Protein AF-A0A840A3R9-F1 (afdb_monomer)

Secondary structure (DSSP, 8-state):
---PPP----EEEEEEEE-BTTTTB-SS-EEEEEESSHHHHHHHHHHHHHHS-TTEEEEEEEE--

Organism: NCBI:txid98513

Foldseek 3Di:
DDDDPPPPQKWKKKWKAQQDPVVRDHPDIDIDDRDRDDVVSVVVQVVVCVPDDVRMHIDIDIDDD

Mean predicted aligned error: 6.95 Å

Solvent-accessible surface area (backbone atoms only — not comparable to full-atom values): 3953 Å² total; per-residue (Å²): 135,84,79,75,75,81,81,76,73,62,32,22,29,29,42,26,34,50,70,36,84,94,75,76,44,55,90,68,62,47,79,47,72,77,27,85,42,65,67,62,25,47,50,54,25,49,57,53,42,75,74,46,60,91,68,38,47,47,43,73,45,77,52,69,137

Sequence (65 aa):
MSKQPPVVAERYWVLGGRWDEAEDYLPWPRVYGPYRDYLTARASAGDLNDAEDPRVRYLVVVDVP

pLDDT: mean 85.5, std 13.17, range [50.03, 97.81]

Radius of gyration: 15.21 Å; Cα contacts (8 Å, |Δi|>4): 105; chains: 1; bounding box: 34×38×41 Å

Structure (mmCIF, N/CA/C/O backbone):
data_AF-A0A840A3R9-F1
#
_entry.id   AF-A0A840A3R9-F1
#
loop_
_atom_site.group_PDB
_atom_site.id
_atom_site.type_symbol
_atom_site.label_atom_id
_atom_site.label_alt_id
_atom_site.label_comp_id
_atom_site.label_asym_id
_atom_site.label_entity_id
_atom_site.label_seq_id
_atom_site.pdbx_PDB_ins_code
_atom_site.Cartn_x
_atom_site.Cartn_y
_atom_site.Cartn_z
_atom_site.occupancy
_atom_site.B_iso_or_equiv
_atom_site.auth_seq_id
_atom_site.auth_comp_id
_atom_site.auth_asym_id
_atom_site.auth_atom_id
_atom_site.pdbx_PDB_model_num
ATOM 1 N N . MET A 1 1 ? 23.755 -28.767 -23.317 1.00 50.03 1 MET A N 1
ATOM 2 C CA . MET A 1 1 ? 22.838 -27.606 -23.327 1.00 50.03 1 MET A CA 1
ATOM 3 C C . MET A 1 1 ? 22.316 -27.419 -21.912 1.00 50.03 1 MET A C 1
ATOM 5 O O . MET A 1 1 ? 21.451 -28.177 -21.493 1.00 50.03 1 MET A O 1
ATOM 9 N N . SER A 1 2 ? 22.892 -26.494 -21.147 1.00 52.75 2 SER A N 1
ATOM 10 C CA . SER A 1 2 ? 22.428 -26.210 -19.786 1.00 52.75 2 S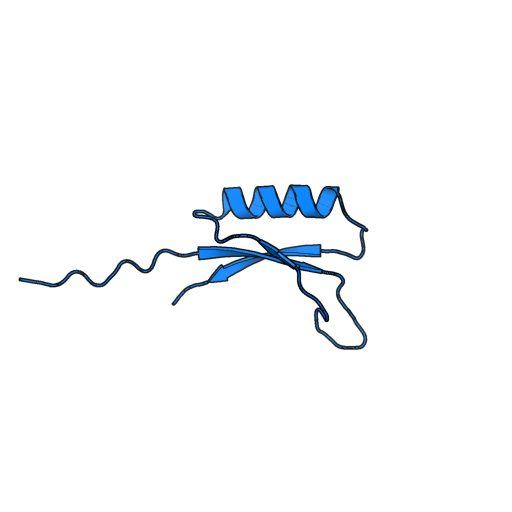ER A CA 1
ATOM 11 C C . SER A 1 2 ? 21.171 -25.350 -19.876 1.00 52.75 2 SER A C 1
ATOM 13 O O . SER A 1 2 ? 21.227 -24.240 -20.399 1.00 52.75 2 SER A O 1
ATOM 15 N N . LYS A 1 3 ? 20.027 -25.873 -19.423 1.00 56.62 3 LYS A N 1
ATOM 16 C CA . LYS A 1 3 ? 18.815 -25.068 -19.249 1.00 56.62 3 LYS A CA 1
ATOM 17 C C . LYS A 1 3 ? 19.079 -24.114 -18.089 1.00 56.62 3 LYS A C 1
ATOM 19 O O . LYS A 1 3 ? 19.223 -24.559 -16.954 1.00 56.62 3 LYS A O 1
ATOM 24 N N . GLN A 1 4 ? 19.205 -22.828 -18.390 1.00 50.03 4 GLN A N 1
ATOM 25 C CA . GLN A 1 4 ? 19.249 -21.790 -17.370 1.00 50.03 4 GLN A CA 1
ATOM 26 C C . GLN A 1 4 ? 17.925 -21.862 -16.588 1.00 50.03 4 GLN A C 1
ATOM 28 O O . GLN A 1 4 ? 16.869 -21.915 -17.228 1.00 50.03 4 GLN A O 1
ATOM 33 N N . PRO A 1 5 ? 17.952 -21.964 -15.246 1.00 56.06 5 PRO A N 1
ATOM 34 C CA . PRO A 1 5 ? 16.723 -21.987 -14.467 1.00 56.06 5 PRO A CA 1
ATOM 35 C C . PRO A 1 5 ? 15.939 -20.696 -14.743 1.00 56.06 5 PRO A C 1
ATOM 37 O O . PRO A 1 5 ? 16.563 -19.655 -14.981 1.00 56.06 5 PRO A O 1
ATOM 40 N N . PRO A 1 6 ? 14.596 -20.748 -14.773 1.00 58.50 6 PRO A N 1
ATOM 41 C CA . PRO A 1 6 ? 13.801 -19.548 -14.967 1.00 58.50 6 PRO A CA 1
ATOM 42 C C . PRO A 1 6 ? 14.191 -1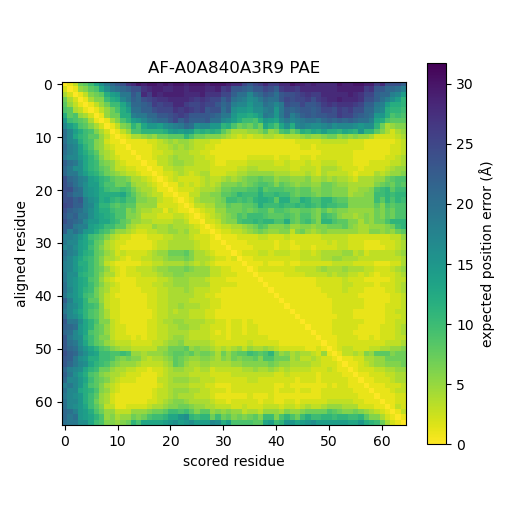8.539 -13.887 1.00 58.50 6 PRO A C 1
ATOM 44 O O . PRO A 1 6 ? 14.142 -18.851 -12.699 1.00 58.50 6 PRO A O 1
ATOM 47 N N . VAL A 1 7 ? 14.616 -17.346 -14.308 1.00 61.22 7 VAL A N 1
ATOM 48 C CA . VAL A 1 7 ? 14.750 -16.209 -13.399 1.00 61.22 7 VAL A CA 1
ATOM 49 C C . VAL A 1 7 ? 13.345 -15.942 -12.895 1.00 61.22 7 VAL A C 1
ATOM 51 O O . VAL A 1 7 ? 12.501 -15.442 -13.641 1.00 61.22 7 VAL A O 1
ATOM 54 N N . VAL A 1 8 ? 13.057 -16.351 -11.667 1.00 61.41 8 VAL A N 1
ATOM 55 C CA . VAL A 1 8 ? 11.792 -15.983 -11.060 1.00 61.41 8 VAL A CA 1
ATOM 56 C C . VAL A 1 8 ? 11.927 -14.521 -10.676 1.00 61.41 8 VAL A C 1
ATOM 58 O O . VAL A 1 8 ? 12.674 -14.172 -9.768 1.00 61.41 8 VAL A O 1
ATOM 61 N N . ALA A 1 9 ? 11.300 -13.653 -11.464 1.00 64.50 9 ALA A N 1
ATOM 62 C CA . ALA A 1 9 ? 11.311 -12.228 -11.191 1.00 64.50 9 ALA A CA 1
ATOM 63 C C . ALA A 1 9 ? 10.544 -11.974 -9.890 1.00 64.50 9 ALA A C 1
ATOM 65 O O . ALA A 1 9 ? 9.384 -12.376 -9.785 1.00 64.50 9 ALA A O 1
ATOM 66 N N . GLU A 1 10 ? 11.189 -11.307 -8.932 1.00 80.19 10 GLU A N 1
ATOM 67 C CA . GLU A 1 10 ? 10.521 -10.763 -7.751 1.00 80.19 10 GLU A CA 1
ATOM 68 C C . GLU A 1 10 ? 9.328 -9.914 -8.200 1.00 80.19 10 GLU A C 1
ATOM 70 O O . GLU A 1 10 ? 9.448 -9.065 -9.092 1.00 80.19 10 GLU A O 1
ATOM 75 N N . ARG A 1 11 ? 8.161 -10.159 -7.603 1.00 89.94 11 ARG A N 1
ATOM 76 C CA . ARG A 1 11 ? 6.956 -9.370 -7.862 1.00 89.94 11 ARG A CA 1
ATOM 77 C C . ARG A 1 11 ? 6.632 -8.554 -6.632 1.00 89.94 11 ARG A C 1
ATOM 79 O O . ARG A 1 11 ? 6.529 -9.087 -5.533 1.00 89.94 11 ARG A O 1
ATOM 86 N N . TYR A 1 12 ? 6.430 -7.263 -6.834 1.00 94.56 12 TYR A N 1
ATOM 87 C CA . TYR A 1 12 ? 6.071 -6.355 -5.758 1.00 94.56 12 TYR A CA 1
ATOM 88 C C . TYR A 1 12 ? 4.571 -6.101 -5.811 1.00 94.56 12 TYR A C 1
ATOM 90 O O . TYR A 1 12 ? 4.032 -5.765 -6.859 1.00 94.56 12 TYR A O 1
ATOM 98 N N . TRP A 1 13 ? 3.886 -6.245 -4.692 1.00 95.94 13 TRP A N 1
ATOM 99 C CA . TRP A 1 13 ? 2.457 -5.993 -4.550 1.00 95.94 13 TRP A CA 1
ATOM 100 C C . TRP A 1 13 ? 2.249 -4.892 -3.524 1.00 95.94 13 TRP A C 1
ATOM 102 O O . TRP A 1 13 ? 3.056 -4.736 -2.612 1.00 95.94 13 TRP A O 1
ATOM 112 N N . VAL A 1 14 ? 1.162 -4.142 -3.648 1.00 96.31 14 VAL A N 1
ATOM 113 C CA . VAL A 1 14 ? 0.706 -3.232 -2.599 1.00 96.31 14 VAL A CA 1
ATOM 114 C C . VAL A 1 14 ? -0.576 -3.799 -2.019 1.00 96.31 1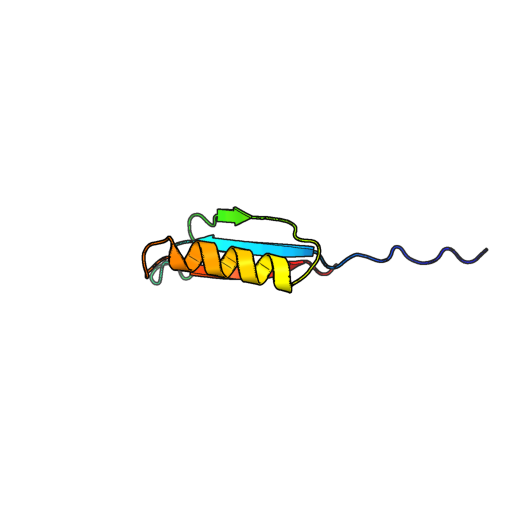4 VAL A C 1
ATOM 116 O O . VAL A 1 14 ? -1.568 -3.971 -2.725 1.00 96.31 14 VAL A O 1
ATOM 119 N N . LEU A 1 15 ? -0.530 -4.109 -0.731 1.00 94.75 15 LEU A N 1
ATOM 120 C CA . LEU A 1 15 ? -1.636 -4.651 0.041 1.00 94.75 15 LEU A CA 1
ATOM 121 C C . LEU A 1 15 ? -2.035 -3.621 1.083 1.00 94.75 15 LEU A C 1
ATOM 123 O O . LEU A 1 15 ? -1.175 -3.092 1.786 1.00 94.75 15 LEU A O 1
ATOM 127 N N . GLY A 1 16 ? -3.323 -3.331 1.204 1.00 92.81 16 GLY A N 1
ATOM 128 C CA . GLY A 1 16 ? -3.762 -2.411 2.240 1.00 92.81 16 GLY A CA 1
ATOM 129 C C . GLY A 1 16 ? -5.224 -2.496 2.593 1.00 92.81 16 GLY A C 1
ATOM 130 O O . GLY A 1 16 ? -6.036 -3.097 1.897 1.00 92.81 16 GLY A O 1
ATOM 131 N N . GLY A 1 17 ? -5.550 -1.898 3.722 1.00 92.31 17 GLY A N 1
ATOM 132 C CA . GLY A 1 17 ? -6.875 -1.929 4.308 1.00 92.31 17 GLY A CA 1
ATOM 133 C C . GLY A 1 17 ? -6.837 -1.356 5.714 1.00 92.31 17 GLY A C 1
ATOM 134 O O . GLY A 1 17 ? -5.796 -0.900 6.194 1.00 92.31 17 GLY A O 1
ATOM 135 N N . ARG A 1 18 ? -7.991 -1.360 6.373 1.00 90.56 18 ARG A N 1
ATOM 136 C CA . ARG A 1 18 ? -8.080 -0.996 7.783 1.00 90.56 18 ARG A CA 1
ATOM 137 C C . ARG A 1 18 ? -7.715 -2.210 8.628 1.00 90.56 18 ARG A C 1
ATOM 139 O O . ARG A 1 18 ? -8.400 -3.225 8.527 1.00 90.56 18 ARG A O 1
ATOM 146 N N . TRP A 1 19 ? -6.663 -2.085 9.437 1.00 83.50 19 TRP A N 1
ATOM 147 C CA . TRP A 1 19 ? -6.311 -3.102 10.426 1.00 83.50 19 TRP A CA 1
ATOM 148 C C . TRP A 1 19 ? -7.442 -3.234 11.441 1.00 83.50 19 TRP A C 1
ATOM 150 O O . TRP A 1 19 ? -7.913 -2.223 11.976 1.00 83.50 19 TRP A O 1
ATOM 160 N N . ASP A 1 20 ? -7.891 -4.463 11.670 1.00 83.75 20 ASP A N 1
ATOM 161 C CA . ASP A 1 20 ? -8.826 -4.767 12.738 1.00 83.75 20 ASP A CA 1
ATOM 162 C C . ASP A 1 20 ? -8.048 -5.342 13.926 1.00 83.75 20 ASP A C 1
ATOM 164 O O . ASP A 1 20 ? -7.530 -6.454 13.868 1.00 83.75 20 ASP A O 1
ATOM 168 N N . GLU A 1 21 ? -7.933 -4.560 15.003 1.00 82.06 21 GLU A N 1
ATOM 169 C CA . GLU A 1 21 ? -7.220 -4.979 16.216 1.00 82.06 21 GLU A CA 1
ATOM 170 C C . GLU A 1 21 ? -7.934 -6.103 16.975 1.00 82.06 21 GLU A C 1
ATOM 172 O O . GLU A 1 21 ? -7.276 -6.848 17.696 1.00 82.06 21 GLU A O 1
ATOM 177 N N . ALA A 1 22 ? -9.259 -6.229 16.845 1.00 86.00 22 ALA A N 1
ATOM 178 C CA . ALA A 1 22 ? -10.006 -7.284 17.532 1.00 86.00 22 ALA A CA 1
ATOM 179 C C . ALA A 1 22 ? -9.765 -8.653 16.887 1.00 86.00 22 ALA A C 1
ATOM 181 O O . ALA A 1 22 ? -9.798 -9.682 17.558 1.00 86.00 22 ALA A O 1
ATOM 182 N N . GLU A 1 23 ? -9.521 -8.633 15.584 1.00 80.62 23 GLU A N 1
ATOM 183 C CA . GLU A 1 23 ? -9.447 -9.811 14.737 1.00 80.62 23 GLU A CA 1
ATOM 184 C C . GLU A 1 23 ? -7.997 -10.173 14.353 1.00 80.62 23 GLU A C 1
ATOM 186 O O . GLU A 1 23 ? -7.741 -11.298 13.939 1.00 80.62 23 GLU A O 1
ATOM 191 N N . ASP A 1 24 ? -7.034 -9.257 14.532 1.00 82.25 24 ASP A N 1
ATOM 192 C CA . ASP A 1 24 ? -5.605 -9.416 14.190 1.00 82.25 24 ASP A CA 1
ATOM 193 C C . ASP A 1 24 ? -5.357 -9.717 12.694 1.00 82.25 24 ASP A C 1
ATOM 195 O O . ASP A 1 24 ? -4.363 -10.329 12.299 1.00 82.25 24 ASP A O 1
ATOM 199 N N . TYR A 1 25 ? -6.279 -9.283 11.827 1.00 80.88 25 TYR A N 1
ATOM 200 C CA . TYR A 1 25 ? -6.135 -9.355 10.372 1.00 80.88 25 TYR A CA 1
ATOM 201 C C . TYR A 1 25 ? -6.783 -8.163 9.655 1.00 80.88 25 TYR A C 1
ATOM 203 O O . TYR A 1 25 ? -7.411 -7.283 10.243 1.00 80.88 25 TYR A O 1
ATOM 211 N N . LEU A 1 26 ? -6.602 -8.128 8.333 1.00 81.81 26 LEU A N 1
ATOM 212 C CA . LEU A 1 26 ? -7.254 -7.187 7.423 1.00 81.81 26 LEU A CA 1
ATOM 213 C C . LEU A 1 26 ? -8.493 -7.863 6.820 1.00 81.81 26 LEU A C 1
ATOM 215 O O . LEU A 1 26 ? -8.320 -8.688 5.921 1.00 81.81 26 LEU A O 1
ATOM 219 N N . PRO A 1 27 ? -9.728 -7.560 7.262 1.00 74.94 27 PRO A N 1
ATOM 220 C CA . PRO A 1 27 ? -10.902 -8.311 6.817 1.00 74.94 27 PRO A CA 1
ATOM 221 C C . PRO A 1 27 ? -11.197 -8.195 5.320 1.00 74.94 27 PRO A C 1
ATOM 223 O O . PRO A 1 27 ? -11.737 -9.135 4.745 1.00 74.94 27 PRO A O 1
ATOM 226 N N . TRP A 1 28 ? -10.772 -7.111 4.661 1.00 79.38 28 TRP A N 1
ATOM 227 C CA . TRP A 1 28 ? -10.938 -6.914 3.216 1.00 79.38 28 TRP A CA 1
ATOM 228 C C . TRP A 1 28 ? -9.738 -6.167 2.619 1.00 79.38 28 TRP A C 1
ATOM 230 O O . TRP A 1 28 ? -9.811 -4.950 2.411 1.00 79.38 28 TRP A O 1
ATOM 240 N N . PRO A 1 29 ? -8.609 -6.853 2.366 1.00 89.06 29 PRO A N 1
ATOM 241 C CA . PRO A 1 29 ? -7.44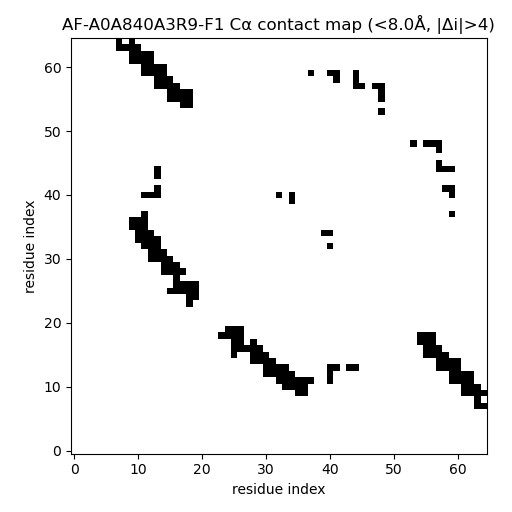1 -6.195 1.816 1.00 89.06 29 PRO A CA 1
ATOM 242 C C . PRO A 1 29 ? -7.699 -5.821 0.353 1.00 89.06 29 PRO A C 1
ATOM 244 O O . PRO A 1 29 ? -8.163 -6.626 -0.455 1.00 89.06 29 PRO A O 1
ATOM 247 N N . ARG A 1 30 ? -7.362 -4.586 -0.000 1.00 93.75 30 ARG A N 1
ATOM 248 C CA . ARG A 1 30 ? -7.214 -4.145 -1.384 1.00 93.75 30 ARG A CA 1
ATOM 249 C C . ARG A 1 30 ? -5.819 -4.516 -1.863 1.00 93.75 30 ARG A C 1
ATOM 251 O O . ARG A 1 30 ? -4.847 -4.369 -1.121 1.00 93.75 30 ARG A O 1
ATOM 258 N N . VAL A 1 31 ? -5.736 -4.978 -3.105 1.00 95.12 31 VAL A N 1
ATOM 259 C CA . VAL A 1 31 ? -4.494 -5.458 -3.719 1.00 95.12 31 VAL A CA 1
ATOM 260 C C . VAL A 1 31 ? -4.233 -4.684 -5.006 1.00 95.12 31 VAL A C 1
ATOM 262 O O . VAL A 1 31 ? -5.114 -4.601 -5.861 1.00 95.12 31 VAL A O 1
ATOM 265 N N . TYR A 1 32 ? -3.020 -4.155 -5.157 1.00 95.50 32 TYR A N 1
ATOM 266 C CA . TYR A 1 32 ? -2.551 -3.469 -6.361 1.00 95.50 32 TYR A CA 1
ATOM 267 C C . TYR A 1 32 ? -1.226 -4.075 -6.836 1.00 95.50 32 TYR A C 1
ATOM 269 O O . TYR A 1 32 ? -0.378 -4.452 -6.023 1.00 95.50 32 TYR A O 1
ATOM 277 N N . GLY A 1 33 ? -1.042 -4.163 -8.156 1.00 93.75 33 GLY A N 1
ATOM 278 C CA . GLY A 1 33 ? 0.145 -4.751 -8.784 1.00 93.75 33 GLY A CA 1
ATOM 279 C C . GLY A 1 33 ? -0.159 -5.976 -9.665 1.00 93.75 33 GLY A C 1
ATOM 280 O O . GLY A 1 33 ? -1.309 -6.160 -10.075 1.00 93.75 33 GLY A O 1
ATOM 281 N N . PRO A 1 34 ? 0.861 -6.797 -9.993 1.00 93.00 34 PRO A N 1
ATOM 282 C CA . PRO A 1 34 ? 2.240 -6.691 -9.518 1.00 93.00 34 PRO A CA 1
ATOM 283 C C . PRO A 1 34 ? 3.002 -5.543 -10.196 1.00 93.00 34 PRO A C 1
ATOM 285 O O . PRO A 1 34 ? 2.859 -5.292 -11.393 1.00 93.00 34 PRO A O 1
ATOM 288 N N . TYR A 1 35 ? 3.858 -4.879 -9.432 1.00 92.94 35 TYR A N 1
ATOM 289 C CA . TYR A 1 35 ? 4.857 -3.927 -9.899 1.00 92.94 35 TYR A CA 1
ATOM 290 C C . TYR A 1 35 ? 6.166 -4.660 -10.200 1.00 92.94 35 TYR A C 1
ATOM 292 O O . TYR A 1 35 ? 6.497 -5.677 -9.583 1.00 92.94 35 TYR A O 1
ATOM 300 N N . ARG A 1 36 ? 6.916 -4.127 -11.168 1.00 89.56 36 ARG A N 1
ATOM 301 C CA . ARG A 1 36 ? 8.195 -4.700 -11.612 1.00 89.56 36 ARG A CA 1
ATOM 302 C C . ARG A 1 36 ? 9.355 -4.404 -10.664 1.00 89.56 36 ARG A C 1
ATOM 304 O O . ARG A 1 36 ? 10.376 -5.073 -10.752 1.00 89.56 36 ARG A O 1
ATOM 311 N N . ASP A 1 37 ? 9.212 -3.397 -9.810 1.00 91.88 37 ASP A N 1
ATOM 312 C CA . ASP A 1 37 ? 10.256 -2.941 -8.905 1.00 91.88 37 ASP A CA 1
ATOM 313 C C . ASP A 1 37 ? 9.668 -2.354 -7.614 1.00 91.88 37 ASP A C 1
ATOM 315 O O . ASP A 1 37 ? 8.525 -1.883 -7.570 1.00 91.88 37 ASP A O 1
ATOM 319 N N . TYR A 1 38 ? 10.491 -2.367 -6.566 1.00 93.06 38 TYR A N 1
ATOM 320 C CA . TYR A 1 38 ? 10.137 -1.873 -5.240 1.00 93.06 38 TYR A CA 1
ATOM 321 C C . TYR A 1 38 ? 9.804 -0.376 -5.212 1.00 93.06 38 TYR A C 1
ATOM 323 O O . TYR A 1 38 ? 8.914 0.034 -4.470 1.00 93.06 38 TYR A O 1
ATOM 331 N N . LEU A 1 39 ? 10.512 0.455 -5.985 1.00 96.38 39 LEU A N 1
ATOM 332 C CA . LEU A 1 39 ? 10.356 1.910 -5.916 1.00 96.38 39 LEU A CA 1
ATOM 333 C C . LEU A 1 39 ? 8.995 2.339 -6.464 1.00 96.38 39 LEU A C 1
ATOM 335 O O . LEU A 1 39 ? 8.327 3.161 -5.838 1.00 96.38 39 LEU A O 1
ATOM 339 N N . THR A 1 40 ? 8.551 1.731 -7.564 1.00 96.25 40 THR A N 1
ATOM 340 C CA . THR A 1 40 ? 7.221 1.965 -8.136 1.00 96.25 40 THR A CA 1
ATOM 341 C C . THR A 1 40 ? 6.116 1.490 -7.188 1.00 96.25 40 THR A C 1
ATOM 343 O O . THR A 1 40 ? 5.157 2.225 -6.949 1.00 96.25 40 THR A O 1
ATOM 346 N N . ALA A 1 41 ? 6.258 0.301 -6.588 1.00 97.00 41 ALA A N 1
ATOM 347 C CA . ALA A 1 41 ? 5.302 -0.187 -5.590 1.00 97.00 41 ALA A CA 1
ATOM 348 C C . ALA A 1 41 ? 5.238 0.737 -4.361 1.00 97.00 41 ALA A C 1
ATOM 350 O O . ALA A 1 41 ? 4.155 1.071 -3.882 1.00 97.00 41 ALA A O 1
ATOM 351 N N . ARG A 1 42 ? 6.396 1.201 -3.875 1.00 97.50 42 ARG A N 1
ATOM 352 C CA . ARG A 1 42 ? 6.500 2.116 -2.733 1.00 97.50 42 ARG A CA 1
ATOM 353 C C . ARG A 1 42 ? 5.870 3.474 -3.024 1.00 97.50 42 ARG A C 1
ATOM 355 O O . ARG A 1 42 ? 5.184 3.995 -2.152 1.00 97.50 42 ARG A O 1
ATOM 362 N N . ALA A 1 43 ? 6.093 4.035 -4.213 1.00 97.81 43 ALA A N 1
ATOM 363 C CA . ALA A 1 43 ? 5.457 5.283 -4.627 1.00 97.81 43 ALA A CA 1
ATOM 364 C C . ALA A 1 43 ? 3.930 5.131 -4.638 1.00 97.81 43 ALA A C 1
ATOM 366 O O . ALA A 1 43 ? 3.238 5.901 -3.983 1.00 97.81 43 ALA A O 1
ATOM 367 N N .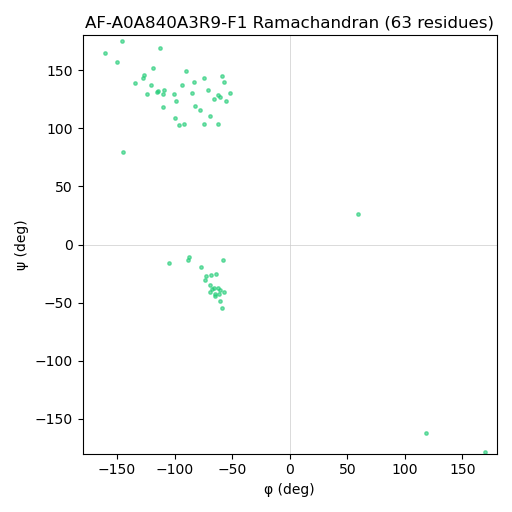 SER A 1 44 ? 3.420 4.055 -5.250 1.00 97.62 44 SER A N 1
ATOM 368 C CA . SER A 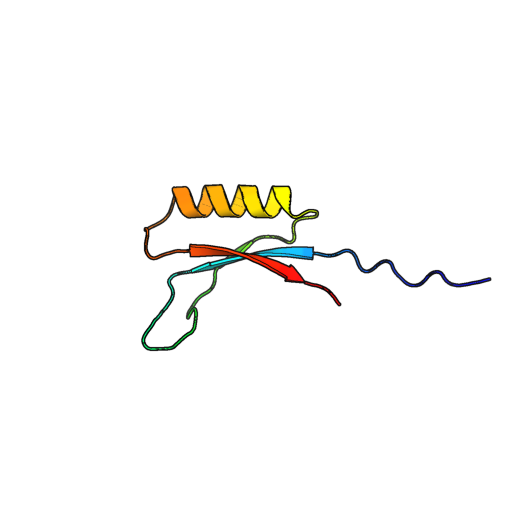1 44 ? 1.982 3.773 -5.263 1.00 97.62 44 SER A CA 1
ATOM 369 C C . SER A 1 44 ? 1.397 3.591 -3.860 1.00 97.62 44 SER A C 1
ATOM 371 O O . SER A 1 44 ? 0.287 4.048 -3.608 1.00 97.62 44 SER A O 1
ATOM 373 N N . ALA A 1 45 ? 2.110 2.928 -2.944 1.00 96.56 45 ALA A N 1
ATOM 374 C CA . ALA A 1 45 ? 1.675 2.806 -1.555 1.00 96.56 45 ALA A CA 1
ATOM 375 C C . ALA A 1 45 ? 1.667 4.164 -0.834 1.00 96.56 45 ALA A C 1
ATOM 377 O O . ALA A 1 45 ? 0.776 4.410 -0.027 1.00 96.56 45 ALA A O 1
ATOM 378 N N . GLY A 1 46 ? 2.634 5.042 -1.119 1.00 96.81 46 GLY A N 1
ATOM 379 C CA . GLY A 1 46 ? 2.664 6.419 -0.620 1.00 96.81 46 GLY A CA 1
ATOM 380 C C . GLY A 1 46 ? 1.427 7.203 -1.050 1.00 96.81 46 GLY A C 1
ATOM 381 O O . GLY A 1 46 ? 0.678 7.657 -0.191 1.00 96.81 46 GLY A O 1
ATOM 382 N N . ASP A 1 47 ? 1.151 7.239 -2.355 1.00 97.12 47 ASP A N 1
ATOM 383 C CA . ASP A 1 47 ? -0.010 7.941 -2.917 1.00 97.12 47 ASP A CA 1
ATOM 384 C C . ASP A 1 47 ? -1.337 7.436 -2.317 1.00 97.12 47 ASP A C 1
ATOM 386 O O . ASP A 1 47 ? -2.226 8.222 -1.990 1.00 97.12 47 ASP A O 1
ATOM 390 N N . LEU A 1 48 ? -1.468 6.116 -2.131 1.00 95.62 48 LEU A N 1
ATOM 391 C CA . LEU A 1 48 ? -2.648 5.506 -1.509 1.00 95.62 48 LEU A CA 1
ATOM 392 C C . LEU A 1 48 ? -2.777 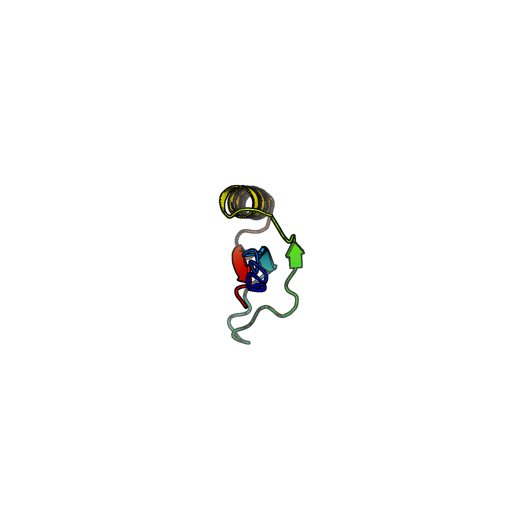5.861 -0.021 1.00 95.62 48 LEU A C 1
ATOM 394 O O . LEU A 1 48 ? -3.888 6.069 0.456 1.00 95.62 48 LEU A O 1
ATOM 398 N N . ASN A 1 49 ? -1.666 5.922 0.716 1.00 93.69 49 ASN A N 1
ATOM 399 C CA . ASN A 1 49 ? -1.676 6.305 2.129 1.00 93.69 49 ASN A CA 1
ATOM 400 C C . ASN A 1 49 ? -2.013 7.792 2.323 1.00 93.69 49 ASN A C 1
ATOM 402 O O . ASN A 1 49 ? -2.693 8.123 3.291 1.00 93.69 49 ASN A O 1
ATOM 406 N N . ASP A 1 50 ? -1.576 8.668 1.416 1.00 94.56 50 ASP A N 1
ATOM 407 C CA . ASP A 1 50 ? -1.855 10.108 1.481 1.00 94.56 50 ASP A CA 1
ATOM 408 C C . ASP A 1 50 ? -3.320 10.441 1.138 1.00 94.56 50 ASP A C 1
ATOM 410 O O . ASP A 1 50 ? -3.859 11.446 1.605 1.00 94.56 50 ASP A O 1
ATOM 414 N N . ALA A 1 51 ? -3.978 9.599 0.333 1.00 91.00 51 ALA A N 1
ATOM 415 C CA . ALA A 1 51 ? -5.352 9.805 -0.129 1.00 91.00 51 ALA A CA 1
ATOM 416 C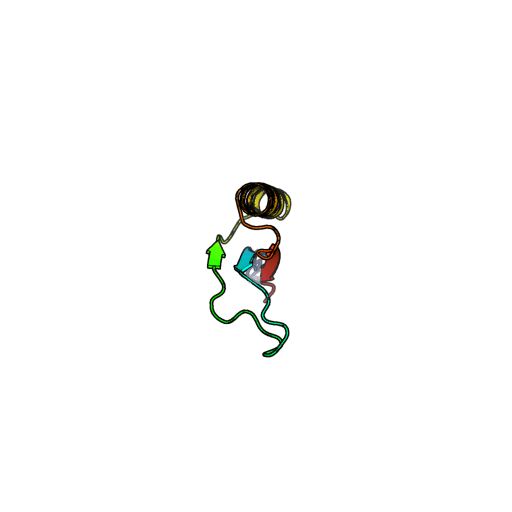 C . ALA A 1 51 ? -6.442 9.229 0.800 1.00 91.00 51 ALA A C 1
ATOM 418 O O . ALA A 1 51 ? -7.623 9.526 0.607 1.00 91.00 51 ALA A O 1
ATOM 419 N N . GLU A 1 52 ? -6.082 8.383 1.766 1.00 88.56 52 GLU A N 1
ATOM 420 C CA . GLU A 1 52 ? -7.026 7.553 2.528 1.00 88.56 52 GLU A CA 1
ATOM 421 C C . GLU A 1 52 ? -7.136 7.954 4.007 1.00 88.56 52 GLU A C 1
ATOM 423 O O . GLU A 1 52 ? -6.369 8.759 4.534 1.00 88.56 52 GLU A O 1
ATOM 428 N N . ASP A 1 53 ? -8.132 7.391 4.699 1.00 86.69 53 ASP A N 1
ATOM 429 C CA . ASP A 1 53 ? -8.303 7.590 6.142 1.00 86.69 53 ASP A CA 1
ATOM 430 C C . ASP A 1 53 ? -7.034 7.149 6.910 1.00 86.69 53 ASP A C 1
ATOM 432 O O . ASP A 1 53 ? -6.474 6.093 6.604 1.00 86.69 53 ASP A O 1
ATOM 436 N N . PRO A 1 54 ? -6.590 7.872 7.960 1.00 84.31 54 PRO A N 1
ATOM 437 C CA . PRO A 1 54 ? -5.400 7.512 8.737 1.00 84.31 54 PRO A CA 1
ATOM 438 C C . PRO A 1 54 ? -5.422 6.124 9.396 1.00 84.31 54 PRO A C 1
ATOM 440 O O . PRO A 1 54 ? -4.384 5.677 9.883 1.00 84.31 54 PRO A O 1
ATOM 443 N N . ARG A 1 55 ? -6.578 5.460 9.469 1.00 85.50 55 ARG A N 1
ATOM 444 C CA . ARG A 1 55 ? -6.750 4.083 9.959 1.00 85.50 55 ARG A CA 1
ATOM 445 C C . ARG A 1 55 ? -6.559 3.037 8.861 1.00 85.50 55 ARG A C 1
ATOM 447 O O . ARG A 1 55 ? -6.507 1.847 9.163 1.00 85.50 55 ARG A O 1
ATOM 454 N N . VAL A 1 56 ? -6.480 3.460 7.602 1.00 89.81 56 VAL A N 1
ATOM 455 C CA . VAL A 1 56 ? -6.132 2.622 6.456 1.00 89.81 56 VAL A CA 1
ATOM 456 C C . VAL A 1 56 ? -4.628 2.736 6.211 1.00 89.81 56 VAL A C 1
ATOM 458 O O . VAL A 1 56 ? -4.029 3.813 6.308 1.00 89.81 56 VAL A O 1
ATOM 461 N N . ARG A 1 57 ? -3.993 1.597 5.936 1.00 90.00 57 ARG A N 1
ATOM 462 C CA . ARG A 1 57 ? -2.567 1.520 5.614 1.00 90.00 57 ARG A CA 1
ATOM 463 C C . ARG A 1 57 ? -2.346 0.615 4.415 1.00 90.00 57 ARG A C 1
ATOM 465 O O . ARG A 1 57 ? -2.953 -0.450 4.330 1.00 90.00 57 ARG A O 1
ATOM 472 N N . TYR A 1 58 ? -1.447 1.033 3.532 1.00 94.38 58 TYR A N 1
ATOM 473 C CA . TYR A 1 58 ? -0.952 0.268 2.393 1.00 94.38 58 TYR A CA 1
ATOM 474 C C . TYR A 1 58 ? 0.537 -0.025 2.564 1.00 94.38 58 TYR A C 1
ATOM 476 O O . TYR A 1 58 ? 1.327 0.872 2.870 1.00 94.38 58 TYR A O 1
ATOM 484 N N . LEU A 1 59 ? 0.908 -1.288 2.362 1.00 93.88 59 LEU A N 1
ATOM 485 C CA . LEU A 1 59 ? 2.245 -1.842 2.546 1.00 93.88 59 LEU A CA 1
ATOM 486 C C . LEU A 1 59 ? 2.694 -2.554 1.269 1.00 93.88 59 LEU A C 1
ATOM 488 O O . LEU A 1 59 ? 1.887 -3.170 0.572 1.00 93.88 59 LEU A O 1
ATOM 492 N N . VAL A 1 60 ? 3.994 -2.494 0.983 1.00 95.38 60 VAL A N 1
ATOM 493 C CA . VAL A 1 60 ? 4.594 -3.253 -0.118 1.00 95.38 60 VAL A CA 1
ATOM 494 C C . VAL A 1 60 ? 4.929 -4.660 0.367 1.00 95.38 60 VAL A C 1
ATOM 496 O O . VAL A 1 60 ? 5.583 -4.820 1.396 1.00 95.38 60 VAL A O 1
ATOM 499 N N . VAL A 1 61 ? 4.520 -5.671 -0.393 1.00 93.88 61 VAL A N 1
ATOM 500 C CA . VAL A 1 61 ? 4.835 -7.082 -0.151 1.00 93.88 61 VAL A CA 1
ATOM 501 C C . VAL A 1 61 ? 5.578 -7.641 -1.354 1.00 93.88 61 VAL A C 1
ATOM 503 O O . VAL A 1 61 ? 5.221 -7.358 -2.498 1.00 93.88 61 VAL A O 1
ATOM 506 N N . VAL A 1 62 ? 6.622 -8.422 -1.093 1.00 92.12 62 VAL A N 1
ATOM 507 C CA . VAL A 1 62 ? 7.394 -9.107 -2.131 1.00 92.12 62 VAL A CA 1
ATOM 508 C C . VAL A 1 62 ? 6.920 -10.551 -2.215 1.00 92.12 62 VAL A C 1
ATOM 510 O O . VAL A 1 62 ? 6.938 -11.274 -1.222 1.00 92.12 62 VAL A O 1
ATOM 513 N N . ASP A 1 63 ? 6.491 -10.948 -3.404 1.00 86.75 63 ASP A N 1
ATOM 514 C CA . ASP A 1 63 ? 6.225 -12.331 -3.779 1.00 86.75 63 ASP A CA 1
ATOM 515 C C . ASP A 1 63 ? 7.514 -12.901 -4.392 1.00 86.75 63 ASP A C 1
ATOM 517 O O . ASP A 1 63 ? 7.914 -12.540 -5.508 1.00 86.75 63 ASP A O 1
ATOM 521 N N . VAL A 1 64 ? 8.200 -13.7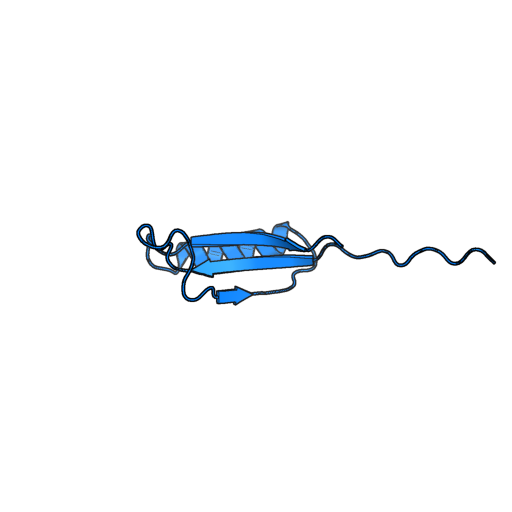09 -3.580 1.00 79.88 64 VAL A N 1
ATOM 522 C CA . VAL A 1 64 ? 9.423 -14.456 -3.903 1.00 79.88 64 VAL A CA 1
ATOM 523 C C . VAL A 1 64 ? 9.023 -15.938 -3.970 1.00 79.88 64 VAL A C 1
ATOM 525 O O . VAL A 1 64 ? 8.309 -16.380 -3.070 1.00 79.88 64 VAL A O 1
ATOM 528 N N . PRO A 1 65 ? 9.427 -16.700 -5.001 1.00 66.94 65 PRO A N 1
ATOM 529 C CA . PRO A 1 65 ? 9.114 -18.134 -5.105 1.00 66.94 65 PRO A CA 1
ATOM 530 C C . PRO A 1 65 ? 9.681 -18.999 -3.978 1.00 66.94 65 PRO A C 1
ATOM 532 O O . PRO A 1 65 ? 10.740 -18.640 -3.411 1.00 66.94 65 PRO A O 1
#